Protein AF-A0A9P8EL79-F1 (afdb_monomer)

Mean predicted aligned error: 13.4 Å

Secondary structure (DSSP, 8-state):
--HHHHH-TTSGGGGS-HHHHHTSHHHHHTS-HHHHHHHHHTSPPPTT-SS----TTS-GGGSTTHHHHHHHHHHHHHHHHTTTTSHHHHHHHHHHHHHHHTTTTHHHHHHHHHHHH-----TTTTS--

Organism: Aureobasidium melanogenum (NCBI:txid46634)

Sequence (129 aa):
MSDRLISQANSRLTKVNLVNLLTREEAWSSLDLDTRRELYRMLPVPPHSSDSESDPDVHPLKTSYAKYIKHFIYEWEQDLAAGRNTAKWQKQAKQASGERISGAYDDWKENEREEHWGQKYDPEHFKKN

I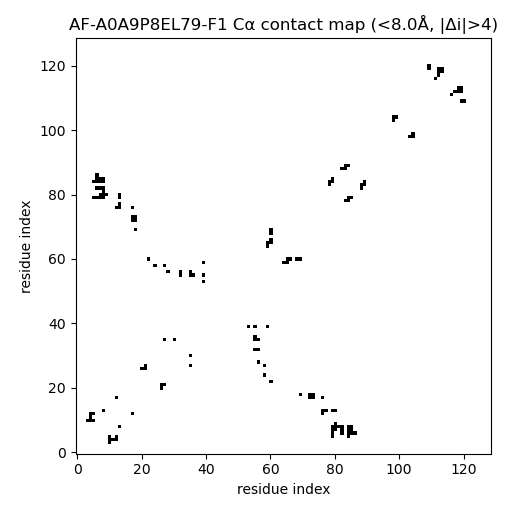nterPro domains:
  IPR028020 ASX, DEUBAD domain [PF13919] (3-119)

Structure (mmCIF, N/CA/C/O backbone):
data_AF-A0A9P8EL79-F1
#
_entry.id   AF-A0A9P8EL79-F1
#
loop_
_atom_site.group_PDB
_atom_site.id
_atom_site.type_symbol
_atom_site.label_ato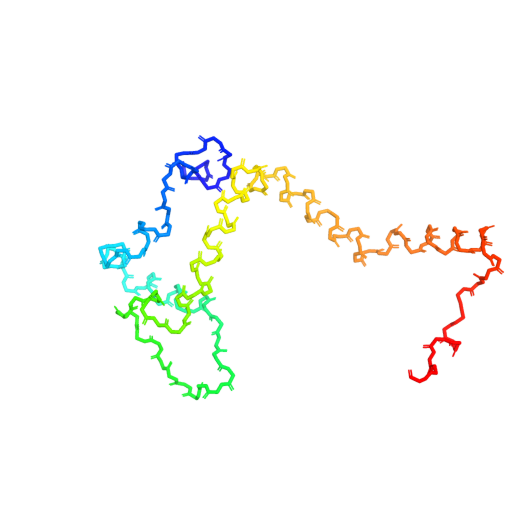m_id
_atom_site.label_alt_id
_atom_site.label_comp_id
_atom_site.label_asym_id
_atom_site.label_entity_id
_atom_site.label_seq_id
_atom_site.pdbx_PDB_ins_code
_atom_site.Cartn_x
_atom_site.Cartn_y
_atom_site.Cartn_z
_atom_site.occupancy
_atom_site.B_iso_or_equiv
_atom_site.auth_seq_id
_atom_site.auth_comp_id
_atom_site.auth_asym_id
_atom_site.auth_atom_id
_atom_site.pdbx_PDB_model_num
ATOM 1 N N . MET A 1 1 ? -14.111 -6.213 -14.092 1.00 42.03 1 MET A N 1
ATOM 2 C CA . MET A 1 1 ? -14.038 -4.816 -14.587 1.00 42.03 1 MET A CA 1
ATOM 3 C C . MET A 1 1 ? -13.266 -3.848 -13.658 1.00 42.03 1 MET A C 1
ATOM 5 O O . MET A 1 1 ? -13.186 -2.679 -14.007 1.00 42.03 1 MET A O 1
ATOM 9 N N . SER A 1 2 ? -12.619 -4.280 -12.558 1.00 56.50 2 SER A N 1
ATOM 10 C CA . SER A 1 2 ? -11.990 -3.358 -11.574 1.00 56.50 2 SER A CA 1
ATOM 11 C C . SER A 1 2 ? -10.499 -3.033 -11.750 1.00 56.50 2 SER A C 1
ATOM 13 O O . SER A 1 2 ? -10.055 -2.021 -11.215 1.00 56.50 2 SER A O 1
ATOM 15 N N . ASP A 1 3 ? -9.722 -3.816 -12.506 1.00 64.81 3 ASP A N 1
ATOM 16 C CA . ASP A 1 3 ? -8.248 -3.680 -12.512 1.00 64.81 3 ASP A CA 1
ATOM 17 C C . ASP A 1 3 ? -7.733 -2.317 -12.986 1.00 64.81 3 ASP A C 1
ATOM 19 O O . ASP A 1 3 ? -6.689 -1.846 -12.543 1.00 64.81 3 ASP A O 1
ATOM 23 N N . ARG A 1 4 ? -8.491 -1.631 -13.848 1.00 70.81 4 ARG A N 1
ATOM 24 C CA . ARG A 1 4 ? -8.083 -0.325 -14.380 1.00 70.81 4 ARG A CA 1
ATOM 25 C C . ARG A 1 4 ? -7.947 0.745 -13.298 1.00 70.81 4 ARG A C 1
ATOM 27 O O . ARG A 1 4 ? -7.104 1.626 -13.432 1.00 70.81 4 ARG A O 1
ATOM 34 N N . LEU A 1 5 ? -8.735 0.669 -12.224 1.00 75.25 5 LEU A N 1
ATOM 35 C CA . LEU A 1 5 ? -8.668 1.651 -11.141 1.00 75.25 5 LEU A CA 1
ATOM 36 C C . LEU A 1 5 ? -7.360 1.544 -10.352 1.00 75.25 5 LEU A C 1
ATOM 38 O O . LEU A 1 5 ? -6.824 2.570 -9.947 1.00 75.25 5 LEU A O 1
ATOM 42 N N . ILE A 1 6 ? -6.836 0.335 -10.171 1.00 78.31 6 ILE A N 1
ATOM 43 C CA . ILE A 1 6 ? -5.616 0.079 -9.392 1.00 78.31 6 ILE A CA 1
ATOM 44 C C . ILE A 1 6 ? -4.350 0.004 -10.256 1.00 78.31 6 ILE A C 1
ATOM 46 O O . ILE A 1 6 ? -3.250 -0.031 -9.715 1.00 78.31 6 ILE A O 1
ATOM 50 N N . SER A 1 7 ? -4.484 -0.004 -11.588 1.00 74.94 7 SER A N 1
ATOM 51 C CA . SER A 1 7 ? -3.352 -0.134 -12.516 1.00 74.94 7 SER A CA 1
ATOM 52 C C . SER A 1 7 ? -3.045 1.130 -13.325 1.00 74.94 7 SER A C 1
ATOM 54 O O . SER A 1 7 ? -1.947 1.261 -13.868 1.00 74.94 7 SER A O 1
ATOM 56 N N . GLN A 1 8 ? -4.019 2.027 -13.515 1.00 77.31 8 GLN A N 1
ATOM 57 C CA . GLN A 1 8 ? -3.857 3.198 -14.381 1.00 77.31 8 GLN A CA 1
ATOM 58 C C . GLN A 1 8 ? -3.419 4.441 -13.601 1.00 77.31 8 GLN A C 1
ATOM 60 O O . GLN A 1 8 ? -4.039 4.819 -12.611 1.00 77.31 8 GLN A O 1
ATOM 65 N N . ALA A 1 9 ? -2.412 5.146 -14.121 1.00 74.88 9 ALA A N 1
ATOM 66 C CA . ALA A 1 9 ? -1.885 6.369 -13.509 1.00 74.88 9 ALA A CA 1
ATOM 67 C C . ALA A 1 9 ? -2.888 7.534 -13.460 1.00 74.88 9 ALA A C 1
ATOM 69 O O . ALA A 1 9 ? -2.858 8.367 -12.558 1.00 74.88 9 ALA A O 1
ATOM 70 N N . ASN A 1 10 ? -3.823 7.574 -14.409 1.00 74.88 10 ASN A N 1
ATOM 71 C CA . ASN A 1 10 ? -4.900 8.562 -14.462 1.00 74.88 10 ASN A CA 1
ATOM 72 C C . ASN A 1 10 ? -6.166 8.129 -13.697 1.00 74.88 10 ASN A C 1
ATOM 74 O O . ASN A 1 10 ? -7.223 8.743 -13.869 1.00 74.88 10 ASN A O 1
ATOM 78 N N . SER A 1 11 ? -6.081 7.071 -12.885 1.00 78.38 11 SER A N 1
ATOM 79 C CA . SER A 1 11 ? -7.196 6.593 -12.072 1.00 78.38 11 SER A CA 1
ATOM 80 C C . SER A 1 11 ? -7.715 7.671 -11.121 1.00 78.38 11 SER A C 1
ATOM 82 O O . SER A 1 11 ? -6.994 8.560 -10.678 1.00 78.38 11 SER A O 1
ATOM 84 N N . ARG A 1 12 ? -8.991 7.568 -10.737 1.00 81.38 12 ARG A N 1
ATOM 85 C CA . ARG A 1 12 ? -9.569 8.431 -9.695 1.00 81.38 12 ARG A CA 1
ATOM 86 C C . ARG A 1 12 ? -8.894 8.217 -8.336 1.00 81.38 12 ARG A C 1
ATOM 88 O O . ARG A 1 12 ? -8.938 9.125 -7.516 1.00 81.38 12 ARG A O 1
ATOM 95 N N . LEU A 1 13 ? -8.249 7.065 -8.129 1.00 80.88 13 LEU A N 1
ATOM 96 C CA . LEU A 1 13 ? -7.522 6.746 -6.899 1.00 80.88 13 LEU A CA 1
ATOM 97 C C . LEU A 1 13 ? -6.280 7.625 -6.692 1.00 80.88 13 LEU A C 1
ATOM 99 O O . LEU A 1 13 ? -5.922 7.858 -5.551 1.00 80.88 13 LEU A O 1
ATOM 103 N N . THR A 1 14 ? -5.677 8.191 -7.746 1.00 78.44 14 THR A N 1
ATOM 104 C CA . THR A 1 14 ? -4.539 9.124 -7.597 1.00 78.44 14 THR A CA 1
ATOM 105 C C . THR A 1 14 ? -4.965 10.543 -7.215 1.00 78.44 14 THR A C 1
ATOM 107 O O . THR A 1 14 ? -4.128 11.382 -6.898 1.00 78.44 14 THR A O 1
ATOM 110 N N . LYS A 1 15 ? -6.272 10.835 -7.253 1.00 81.44 15 LYS A N 1
ATOM 111 C CA . LYS A 1 15 ? -6.847 12.155 -6.937 1.00 81.44 15 LYS A CA 1
ATOM 112 C C . LYS A 1 15 ? -7.506 12.212 -5.560 1.00 81.44 15 LYS A C 1
ATOM 114 O O . LYS A 1 15 ? -7.940 13.280 -5.139 1.00 81.44 15 LYS A O 1
ATOM 119 N N . VAL A 1 16 ? -7.643 11.070 -4.893 1.00 84.50 16 VAL A N 1
ATOM 120 C CA . VAL A 1 16 ? -8.279 10.937 -3.581 1.00 84.50 16 VAL A CA 1
ATOM 121 C C . VAL A 1 16 ? -7.194 10.603 -2.569 1.00 84.50 16 VAL A C 1
ATOM 123 O O . VAL A 1 16 ? -6.286 9.853 -2.887 1.00 84.50 16 VAL A O 1
ATOM 126 N N . ASN A 1 17 ? -7.296 11.140 -1.353 1.00 85.12 17 ASN A N 1
ATOM 127 C CA . ASN A 1 17 ? -6.407 10.758 -0.259 1.00 85.12 17 ASN A CA 1
ATOM 128 C C . ASN A 1 17 ? -6.879 9.418 0.332 1.00 85.12 17 ASN A C 1
ATOM 130 O O . ASN A 1 17 ? -7.815 9.380 1.139 1.00 85.12 17 ASN A O 1
ATOM 134 N N . LEU A 1 18 ? -6.262 8.320 -0.104 1.00 84.81 18 LEU A N 1
ATOM 135 C CA . LEU A 1 18 ? -6.627 6.961 0.291 1.00 84.81 18 LEU A CA 1
ATOM 136 C C . LEU A 1 18 ? -6.270 6.678 1.738 1.00 84.81 18 LEU A C 1
ATOM 138 O O . LEU A 1 18 ? -7.000 5.942 2.394 1.00 84.81 18 LEU A O 1
ATOM 142 N N . VAL A 1 19 ? -5.217 7.300 2.271 1.00 85.00 19 VAL A N 1
ATOM 143 C CA . VAL A 1 19 ? -4.884 7.193 3.698 1.00 85.00 19 VAL A CA 1
ATOM 144 C C . VAL A 1 19 ? -6.067 7.657 4.545 1.00 85.00 19 VAL A C 1
ATOM 146 O O . VAL A 1 19 ? -6.511 6.938 5.439 1.00 85.00 19 VAL A O 1
ATOM 149 N N . ASN A 1 20 ? -6.629 8.825 4.237 1.00 86.56 20 ASN A N 1
ATOM 150 C CA . ASN A 1 20 ? -7.777 9.366 4.960 1.00 86.56 20 ASN A CA 1
ATOM 151 C C . ASN A 1 20 ? -9.047 8.544 4.737 1.00 86.56 20 ASN A C 1
ATOM 153 O O . ASN A 1 20 ? -9.853 8.426 5.656 1.00 86.56 20 ASN A O 1
ATOM 157 N N . LEU A 1 21 ? -9.237 7.991 3.536 1.00 87.75 21 LEU A N 1
ATOM 158 C CA . LEU A 1 21 ? -10.385 7.142 3.222 1.00 87.75 21 LEU A CA 1
ATOM 159 C C . LEU A 1 21 ? -10.335 5.827 4.009 1.00 87.75 21 LEU A C 1
ATOM 161 O O . LEU A 1 21 ? -11.304 5.475 4.673 1.00 87.75 21 LEU A O 1
ATOM 165 N N . LEU A 1 22 ? -9.194 5.139 3.962 1.00 87.19 22 LEU A N 1
ATOM 166 C CA . LEU A 1 22 ? -8.986 3.836 4.587 1.00 87.19 22 LEU A CA 1
ATOM 167 C C . LEU A 1 22 ? -8.834 3.922 6.103 1.00 87.19 22 LEU A C 1
ATOM 169 O O . LEU A 1 22 ? -9.005 2.909 6.754 1.00 87.19 22 LEU A O 1
ATOM 173 N N . THR A 1 23 ? -8.540 5.098 6.671 1.00 86.75 23 THR A N 1
ATOM 174 C CA . THR A 1 23 ? -8.509 5.306 8.134 1.00 86.75 23 THR A CA 1
ATOM 175 C C . THR A 1 23 ? -9.913 5.374 8.751 1.00 86.75 23 THR A C 1
ATOM 177 O O . THR A 1 23 ? -10.051 5.284 9.971 1.00 86.75 23 THR A O 1
ATOM 180 N N . ARG A 1 24 ? -10.969 5.553 7.946 1.00 88.56 24 ARG A N 1
ATOM 181 C CA . ARG A 1 24 ? -12.344 5.617 8.459 1.00 88.56 24 ARG A CA 1
ATOM 182 C C . ARG A 1 24 ? -12.797 4.243 8.931 1.00 88.56 24 ARG A C 1
ATOM 184 O O . ARG A 1 24 ? -12.676 3.266 8.202 1.00 88.56 24 ARG A O 1
ATOM 191 N N . GLU A 1 25 ? -13.430 4.189 10.099 1.00 85.19 25 GLU A N 1
ATOM 192 C CA . GLU A 1 25 ? -14.002 2.942 10.625 1.00 85.19 25 GLU A CA 1
ATOM 193 C C . GLU A 1 25 ? -15.064 2.349 9.697 1.00 85.19 25 GLU A C 1
ATOM 195 O O . GLU A 1 25 ? -15.134 1.135 9.561 1.00 85.19 25 GLU A O 1
ATOM 200 N N . GLU A 1 26 ? -15.813 3.197 8.989 1.00 87.38 26 GLU A N 1
ATOM 201 C CA . GLU A 1 26 ? -16.790 2.802 7.965 1.00 87.38 26 GLU A CA 1
ATOM 202 C C . GLU A 1 26 ? -16.167 1.962 6.837 1.00 87.38 26 GLU A C 1
ATOM 204 O O . GLU A 1 26 ? -16.807 1.065 6.286 1.00 87.38 26 GLU A O 1
ATOM 209 N N . ALA A 1 27 ? -14.903 2.226 6.489 1.00 87.56 27 ALA A N 1
ATOM 210 C CA . ALA A 1 27 ? -14.194 1.471 5.459 1.00 87.56 27 ALA A CA 1
ATOM 211 C C . ALA A 1 27 ? -13.832 0.057 5.936 1.00 87.56 27 ALA A C 1
ATOM 213 O O . ALA A 1 27 ? -13.741 -0.855 5.123 1.00 87.56 27 ALA A O 1
ATOM 214 N N . TRP A 1 28 ? -13.654 -0.132 7.246 1.00 88.75 28 TRP A N 1
ATOM 215 C CA . TRP A 1 28 ? -13.385 -1.438 7.843 1.00 88.75 28 TRP A CA 1
ATOM 216 C C . TRP A 1 28 ? -14.676 -2.201 8.152 1.00 88.75 28 TRP A C 1
ATOM 218 O O . TRP A 1 28 ? -14.799 -3.382 7.829 1.00 88.75 28 TRP A O 1
ATOM 228 N N . SER A 1 29 ? -15.674 -1.517 8.718 1.00 87.38 29 SER A N 1
ATOM 229 C CA . SER A 1 29 ? -16.955 -2.117 9.102 1.00 87.38 29 SER A CA 1
ATOM 230 C C . SER A 1 29 ? -17.818 -2.536 7.909 1.00 87.38 29 SER A C 1
ATOM 232 O O . SER A 1 29 ? -18.682 -3.398 8.055 1.00 87.38 29 SER A O 1
ATOM 234 N N . SER A 1 30 ? -17.565 -1.974 6.724 1.00 90.62 30 SER A N 1
ATOM 235 C CA . SER A 1 30 ? -18.215 -2.384 5.472 1.00 90.62 30 SER A CA 1
ATOM 236 C C . SER A 1 30 ? -17.677 -3.691 4.878 1.00 90.62 30 SER A C 1
ATOM 238 O O . SER A 1 30 ? -18.300 -4.224 3.963 1.00 90.62 30 SER A O 1
ATOM 240 N N . LEU A 1 31 ? -16.553 -4.222 5.374 1.00 89.56 31 LEU A N 1
ATOM 241 C CA . LEU A 1 31 ? -15.996 -5.501 4.923 1.00 89.56 31 LEU A CA 1
ATOM 242 C C . LEU A 1 31 ? -16.626 -6.677 5.673 1.00 89.56 31 LEU A C 1
ATOM 244 O O . LEU A 1 31 ? -16.858 -6.580 6.878 1.00 89.56 31 LEU A O 1
ATOM 248 N N . ASP A 1 32 ? -16.808 -7.807 4.992 1.00 91.62 32 ASP A N 1
ATOM 249 C CA . ASP A 1 32 ? -17.238 -9.061 5.617 1.00 91.62 32 ASP A CA 1
ATOM 250 C C . ASP A 1 32 ? -16.156 -9.626 6.548 1.00 91.62 32 ASP A C 1
ATOM 252 O O . ASP A 1 32 ? -14.955 -9.426 6.332 1.00 91.62 32 ASP A O 1
ATOM 256 N N . LEU A 1 33 ? -16.571 -10.395 7.559 1.00 88.00 33 LEU A N 1
ATOM 257 C CA . LEU A 1 33 ? -15.671 -10.980 8.559 1.00 88.00 33 LEU A CA 1
ATOM 258 C C . LEU A 1 33 ? -14.551 -11.823 7.927 1.00 88.00 33 LEU A C 1
ATOM 260 O O . LEU A 1 33 ? -13.397 -11.726 8.342 1.00 88.00 33 LEU A O 1
ATOM 264 N N . ASP A 1 34 ? -14.870 -12.613 6.900 1.00 87.94 34 ASP A N 1
ATOM 265 C CA . ASP A 1 34 ? -13.882 -13.440 6.197 1.00 87.94 34 ASP A CA 1
ATOM 266 C C . ASP A 1 34 ? -12.835 -12.590 5.468 1.00 87.94 34 ASP A C 1
ATOM 268 O O . ASP A 1 34 ? -11.647 -12.909 5.487 1.00 87.94 34 ASP A O 1
ATOM 272 N N . THR A 1 35 ? -13.248 -11.448 4.908 1.00 87.62 35 THR A N 1
ATOM 273 C CA . THR A 1 35 ? -12.322 -10.505 4.266 1.00 87.62 35 THR A CA 1
ATOM 274 C C . THR A 1 35 ? -11.414 -9.843 5.300 1.00 87.62 35 THR A C 1
ATOM 276 O O . THR A 1 35 ? -10.212 -9.720 5.072 1.00 87.62 35 THR A O 1
ATOM 279 N N . ARG A 1 36 ? -11.954 -9.456 6.464 1.00 87.38 36 ARG A N 1
ATOM 280 C CA . ARG A 1 36 ? -11.154 -8.886 7.562 1.00 87.38 36 ARG A CA 1
ATOM 281 C C . ARG A 1 36 ? -10.093 -9.871 8.050 1.00 87.38 36 ARG A C 1
ATOM 283 O O . ARG A 1 36 ? -8.939 -9.486 8.220 1.00 87.38 36 ARG A O 1
ATOM 290 N N . ARG A 1 37 ? -10.463 -11.146 8.214 1.00 86.31 37 ARG A N 1
ATOM 291 C CA . ARG A 1 37 ? -9.537 -12.228 8.592 1.00 86.31 37 ARG A CA 1
ATOM 292 C C . ARG A 1 37 ? -8.427 -12.423 7.566 1.00 86.31 37 ARG A C 1
ATOM 294 O O . ARG A 1 37 ? -7.264 -12.522 7.946 1.00 86.31 37 ARG A O 1
ATOM 301 N N . GLU A 1 38 ? -8.770 -12.436 6.281 1.00 86.62 38 GLU A N 1
ATOM 302 C CA . GLU A 1 38 ? -7.780 -12.581 5.212 1.00 86.62 38 GLU A CA 1
ATOM 303 C C . GLU A 1 38 ? -6.804 -11.396 5.175 1.00 86.62 38 GLU A C 1
ATOM 305 O O . GLU A 1 38 ? -5.594 -11.589 5.081 1.00 86.62 38 GLU A O 1
ATOM 310 N N . LEU A 1 39 ? -7.295 -10.165 5.350 1.00 86.38 39 LEU A N 1
ATOM 311 C CA . LEU A 1 39 ? -6.435 -8.982 5.445 1.00 86.38 39 LEU A CA 1
ATOM 312 C C . LEU A 1 39 ? -5.484 -9.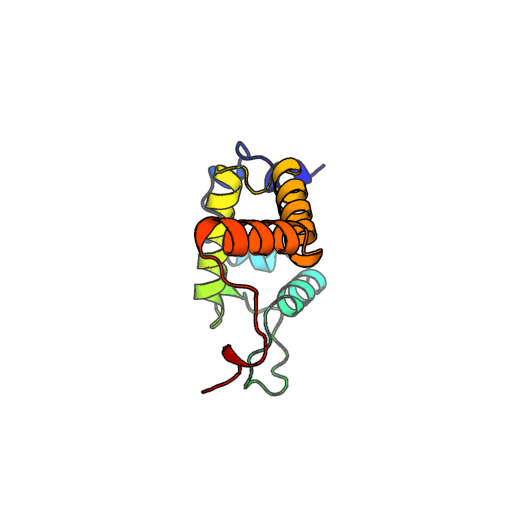053 6.647 1.00 86.38 39 LEU A C 1
ATOM 314 O O . LEU A 1 39 ? -4.315 -8.693 6.523 1.00 86.38 39 LEU A O 1
ATOM 318 N N . TYR A 1 40 ? -5.953 -9.553 7.791 1.00 84.94 40 TYR A N 1
ATOM 319 C CA . TYR A 1 40 ? -5.101 -9.781 8.958 1.00 84.94 40 TYR A CA 1
ATOM 320 C C . TYR A 1 40 ? -4.039 -10.857 8.714 1.00 84.94 40 TYR A C 1
ATOM 322 O O . TYR A 1 40 ? -2.898 -10.689 9.138 1.00 84.94 40 TYR A O 1
ATOM 330 N N . ARG A 1 41 ? -4.369 -11.919 7.973 1.00 84.06 41 ARG A N 1
ATOM 331 C CA . ARG A 1 41 ? -3.417 -12.967 7.573 1.00 84.06 41 ARG A CA 1
ATOM 332 C C . ARG A 1 41 ? -2.302 -12.442 6.658 1.00 84.06 41 ARG A C 1
ATOM 334 O O . ARG A 1 41 ? -1.214 -13.011 6.645 1.00 84.06 41 ARG A O 1
ATOM 341 N N . MET A 1 42 ? -2.549 -11.367 5.907 1.00 85.38 42 MET A N 1
ATOM 342 C CA . MET A 1 42 ? -1.531 -10.713 5.075 1.00 85.38 42 MET A CA 1
ATOM 343 C C . MET A 1 42 ? -0.554 -9.838 5.875 1.00 85.38 42 MET A C 1
ATOM 345 O O . MET A 1 42 ? 0.490 -9.457 5.342 1.00 85.38 42 MET A O 1
ATOM 349 N N . LEU A 1 43 ? -0.869 -9.492 7.127 1.00 84.69 43 LEU A N 1
ATOM 350 C CA . LEU A 1 43 ? 0.023 -8.693 7.964 1.00 84.69 43 LEU A CA 1
ATOM 351 C C . LEU A 1 43 ? 1.178 -9.549 8.510 1.00 84.69 43 LEU A C 1
ATOM 353 O O . LEU A 1 43 ? 1.002 -10.733 8.800 1.00 84.69 43 LEU A O 1
ATOM 357 N N . PRO A 1 44 ? 2.376 -8.964 8.679 1.00 81.56 44 PRO A N 1
ATOM 358 C CA . PRO A 1 44 ? 3.510 -9.691 9.227 1.00 81.56 44 PRO A CA 1
ATOM 359 C C . PRO A 1 44 ? 3.254 -10.067 10.689 1.00 81.56 44 PRO A C 1
ATOM 361 O O . PRO A 1 44 ? 2.909 -9.211 11.511 1.00 81.56 44 PRO A O 1
ATOM 364 N N . VAL A 1 45 ? 3.483 -11.340 11.018 1.00 72.38 45 VAL A N 1
ATOM 365 C CA . VAL A 1 45 ? 3.404 -11.843 12.394 1.00 72.38 45 VAL A CA 1
ATOM 366 C C . VAL A 1 45 ? 4.536 -11.208 13.215 1.00 72.38 45 VAL A C 1
ATOM 368 O O . VAL A 1 45 ? 5.700 -11.303 12.813 1.00 72.38 45 VAL A O 1
ATOM 371 N N . PRO A 1 46 ? 4.241 -10.535 14.341 1.00 64.44 46 PRO A N 1
ATOM 372 C CA . PRO A 1 46 ? 5.273 -9.971 15.195 1.00 64.44 46 PRO A CA 1
ATOM 373 C C . PRO A 1 46 ? 6.195 -11.073 15.737 1.00 64.44 46 PRO A C 1
ATOM 375 O O . PRO A 1 46 ? 5.705 -12.103 16.198 1.00 64.44 46 PRO A O 1
ATOM 378 N N . PRO A 1 47 ? 7.518 -10.847 15.799 1.00 56.06 47 PRO A N 1
ATOM 379 C CA . PRO A 1 47 ? 8.475 -11.842 16.292 1.00 56.06 47 PRO A CA 1
ATOM 380 C C . PRO A 1 47 ? 8.314 -12.200 17.786 1.00 56.06 47 PRO A C 1
ATOM 382 O O . PRO A 1 47 ? 8.972 -13.119 18.265 1.00 56.06 47 PRO A O 1
ATOM 385 N N . HIS A 1 48 ? 7.456 -11.491 18.532 1.00 53.34 48 HIS A N 1
ATOM 386 C CA . HIS A 1 48 ? 7.261 -11.666 19.979 1.00 53.34 48 HIS A CA 1
ATOM 387 C C . HIS A 1 48 ? 5.804 -11.860 20.419 1.00 53.34 48 HIS A C 1
ATOM 389 O O . HIS A 1 48 ? 5.529 -11.843 21.615 1.00 53.34 48 HIS A O 1
ATOM 395 N N . SER A 1 49 ? 4.865 -12.056 19.495 1.00 55.66 49 SER A N 1
ATOM 396 C CA . SER A 1 49 ? 3.499 -12.431 19.864 1.00 55.66 49 SER A CA 1
ATOM 397 C C . SER A 1 49 ? 3.345 -13.939 19.716 1.00 55.66 49 SER A C 1
ATOM 399 O O . SER A 1 49 ? 3.177 -14.442 18.608 1.00 55.66 49 SER A O 1
ATOM 401 N N . SER A 1 50 ? 3.409 -14.660 20.833 1.00 47.44 50 SER A N 1
ATOM 402 C CA . SER A 1 50 ? 2.815 -15.991 20.928 1.00 47.44 50 SER A CA 1
ATOM 403 C C . SER A 1 50 ? 1.315 -15.848 20.667 1.00 47.44 50 SER A C 1
ATOM 405 O O . SER A 1 50 ? 0.624 -15.245 21.487 1.00 47.44 50 SER A O 1
ATOM 407 N N . ASP A 1 51 ? 0.851 -16.312 19.508 1.00 50.28 51 ASP A N 1
ATOM 408 C CA . ASP A 1 51 ? -0.554 -16.595 19.185 1.00 50.28 51 ASP A CA 1
ATOM 409 C C . ASP A 1 51 ? -1.581 -15.588 19.720 1.00 50.28 51 ASP A C 1
ATOM 411 O O . ASP A 1 51 ? -2.617 -15.944 20.277 1.00 50.28 51 ASP A O 1
ATOM 415 N N . SER A 1 52 ? -1.307 -14.293 19.557 1.00 54.22 52 SER A N 1
ATOM 416 C CA . SER A 1 52 ? -2.344 -13.284 19.746 1.00 54.22 52 SER A CA 1
ATOM 417 C C . SER A 1 52 ? -3.219 -13.340 18.501 1.00 54.22 52 SER A C 1
ATOM 419 O O . SER A 1 52 ? -2.890 -12.701 17.500 1.00 54.22 52 SER A O 1
ATOM 421 N N . GLU A 1 53 ? -4.269 -14.168 18.523 1.00 61.16 53 GLU A N 1
ATOM 422 C CA . GLU A 1 53 ? -5.308 -14.164 17.491 1.00 61.16 53 GLU A CA 1
ATOM 423 C C . GLU A 1 53 ? -5.703 -12.707 17.243 1.00 61.16 53 GLU A C 1
ATOM 425 O O . GLU A 1 53 ? -6.228 -12.024 18.123 1.00 61.16 53 GLU A O 1
ATOM 430 N N . SER A 1 54 ? -5.319 -12.182 16.080 1.00 65.62 54 SER A N 1
ATOM 431 C CA . SER A 1 54 ? -5.592 -10.789 15.759 1.00 65.62 54 SER A CA 1
ATOM 432 C C . SER A 1 54 ? -7.098 -10.636 15.640 1.00 65.62 54 SER A C 1
ATOM 434 O O . SER A 1 54 ? -7.707 -11.288 14.793 1.00 65.62 54 SER A O 1
ATOM 436 N N . ASP A 1 55 ? -7.687 -9.812 16.505 1.00 75.94 55 ASP A N 1
ATOM 437 C CA . ASP A 1 55 ? -9.126 -9.577 16.517 1.00 75.94 55 ASP A CA 1
ATOM 438 C C . ASP A 1 55 ? -9.557 -8.972 15.166 1.00 75.94 55 ASP A C 1
ATOM 440 O O . ASP A 1 55 ? -9.172 -7.837 14.859 1.00 75.94 55 ASP A O 1
ATOM 444 N N . PRO A 1 56 ? -10.329 -9.706 14.338 1.00 76.12 56 PRO A N 1
ATOM 445 C CA . PRO A 1 56 ? -10.717 -9.248 13.010 1.00 76.12 56 PRO A CA 1
ATOM 446 C C . PRO A 1 56 ? -11.673 -8.046 13.046 1.00 76.12 56 PRO A C 1
ATOM 448 O O . PRO A 1 56 ? -11.835 -7.380 12.022 1.00 76.12 56 PRO A O 1
ATOM 451 N N . ASP A 1 57 ? -12.291 -7.739 14.190 1.00 79.62 57 ASP A N 1
ATOM 452 C CA . ASP A 1 57 ? -13.137 -6.551 14.352 1.00 79.62 57 ASP A CA 1
ATOM 453 C C . ASP A 1 57 ? -12.333 -5.278 14.625 1.00 79.62 57 ASP A C 1
ATOM 455 O O . ASP A 1 57 ? -12.805 -4.168 14.355 1.00 79.62 57 ASP A O 1
ATOM 459 N N . VAL A 1 58 ? -11.087 -5.407 15.083 1.00 82.00 58 VAL A N 1
ATOM 460 C CA . VAL A 1 58 ? -10.210 -4.255 15.270 1.00 82.00 58 VAL A CA 1
ATOM 461 C C . VAL A 1 58 ? -9.725 -3.772 13.909 1.00 82.00 58 VAL A C 1
ATOM 463 O O . VAL A 1 58 ? -9.347 -4.540 13.035 1.00 82.00 58 VAL A O 1
ATOM 466 N N . HIS A 1 59 ? -9.727 -2.458 13.705 1.00 85.00 59 HIS A N 1
ATOM 467 C CA . HIS A 1 59 ? -9.171 -1.886 12.488 1.00 85.00 59 HIS A CA 1
ATOM 468 C C . HIS A 1 59 ? -7.630 -1.920 12.552 1.00 85.00 59 HIS A C 1
ATOM 470 O O . HIS A 1 59 ? -7.056 -1.325 13.472 1.00 85.00 59 HIS A O 1
ATOM 476 N N . PRO A 1 60 ? -6.924 -2.471 11.542 1.00 84.00 60 PRO A N 1
ATOM 477 C CA . PRO A 1 60 ? -5.457 -2.505 11.520 1.00 84.00 60 PRO A CA 1
ATOM 478 C C . PRO A 1 60 ? -4.778 -1.137 11.695 1.00 84.00 60 PRO A C 1
ATOM 480 O O . PRO A 1 60 ? -3.697 -1.042 12.275 1.00 84.00 60 PRO A O 1
ATOM 483 N N . LEU A 1 61 ? -5.422 -0.046 11.270 1.00 83.75 61 LEU A N 1
ATOM 484 C CA . LEU A 1 61 ? -4.916 1.323 11.412 1.00 83.75 61 LEU A CA 1
ATOM 485 C C . LEU A 1 61 ? -5.048 1.909 12.827 1.00 83.75 61 LEU A C 1
ATOM 487 O O . LEU A 1 61 ? -4.582 3.024 13.059 1.00 83.75 61 LEU A O 1
ATOM 491 N N . LYS A 1 62 ? -5.637 1.169 13.771 1.00 84.44 62 LYS A N 1
ATOM 492 C CA . LYS A 1 62 ? -5.638 1.479 15.210 1.00 84.44 62 LYS A CA 1
ATOM 493 C C . LYS A 1 62 ? -4.576 0.698 15.993 1.00 84.44 62 LYS A C 1
ATOM 495 O O . LYS A 1 62 ? -4.431 0.896 17.194 1.00 84.44 62 LYS A O 1
ATOM 500 N N . THR A 1 63 ? -3.843 -0.188 15.326 1.00 83.31 63 THR A N 1
ATOM 501 C CA . THR A 1 63 ? -2.805 -1.023 15.942 1.00 83.31 63 THR A CA 1
ATOM 502 C C . THR A 1 63 ? -1.409 -0.421 15.740 1.00 83.31 63 THR A C 1
ATOM 504 O O . THR A 1 63 ? -1.242 0.618 15.094 1.00 83.31 63 THR A O 1
ATOM 507 N N . SER A 1 64 ? -0.372 -1.100 16.237 1.00 82.81 64 SER A N 1
ATOM 508 C CA . SER A 1 64 ? 1.036 -0.752 15.989 1.00 82.81 64 SER A CA 1
ATOM 509 C C . SER A 1 64 ? 1.408 -0.729 14.498 1.00 82.81 64 SER A C 1
ATOM 511 O O . SER A 1 64 ? 2.351 -0.034 14.112 1.00 82.81 64 SER A O 1
ATOM 513 N N . TYR A 1 65 ? 0.645 -1.413 13.638 1.00 82.75 65 TYR A N 1
ATOM 514 C CA . TYR A 1 65 ? 0.864 -1.428 12.191 1.00 82.75 65 TYR A CA 1
ATOM 515 C C . TYR A 1 65 ? 0.488 -0.116 11.496 1.00 82.75 65 TYR A C 1
ATOM 517 O O . TYR A 1 65 ? 0.921 0.118 10.367 1.00 82.75 65 TYR A O 1
ATOM 525 N N . ALA A 1 66 ? -0.271 0.766 12.154 1.00 86.19 66 ALA A N 1
ATOM 526 C CA . ALA A 1 66 ? -0.839 1.964 11.544 1.00 86.19 66 ALA A CA 1
ATOM 527 C C . ALA A 1 66 ? 0.194 2.838 10.823 1.00 86.19 66 ALA A C 1
ATOM 529 O O . ALA A 1 66 ? -0.050 3.293 9.707 1.00 86.19 66 ALA A O 1
ATOM 530 N N . LYS A 1 67 ? 1.363 3.056 11.438 1.00 87.19 67 LYS A N 1
ATOM 531 C CA . LYS A 1 67 ? 2.439 3.864 10.846 1.00 87.19 67 LYS A CA 1
ATOM 532 C C . LYS A 1 67 ? 2.928 3.269 9.523 1.00 87.19 67 LYS A C 1
ATOM 534 O O . LYS A 1 67 ? 3.093 4.003 8.553 1.00 87.19 67 LYS A O 1
ATOM 539 N N . TYR A 1 68 ? 3.135 1.955 9.490 1.00 87.12 68 TYR A N 1
ATOM 540 C CA . TYR A 1 68 ? 3.647 1.246 8.321 1.00 87.12 68 TYR A CA 1
ATOM 541 C C . TYR A 1 68 ? 2.596 1.173 7.219 1.00 87.12 68 TYR A C 1
ATOM 543 O O . TYR A 1 68 ? 2.882 1.539 6.086 1.00 87.12 68 TYR A O 1
ATOM 551 N N . ILE A 1 69 ? 1.360 0.800 7.559 1.00 86.75 69 ILE A N 1
ATOM 552 C CA . ILE A 1 69 ? 0.261 0.713 6.590 1.00 86.75 69 ILE A CA 1
ATOM 553 C C . ILE A 1 69 ? 0.035 2.075 5.915 1.00 86.75 69 ILE A C 1
ATOM 555 O O . ILE A 1 69 ? -0.050 2.144 4.694 1.00 86.75 69 ILE A O 1
ATOM 559 N N . LYS A 1 70 ? 0.006 3.177 6.679 1.00 88.94 70 LYS A N 1
ATOM 560 C CA . LYS A 1 70 ? -0.145 4.531 6.111 1.00 88.94 70 LYS A CA 1
ATOM 561 C C . LYS A 1 70 ? 1.003 4.905 5.176 1.00 88.94 70 LYS A C 1
ATOM 563 O O . LYS A 1 70 ? 0.758 5.501 4.132 1.00 88.94 70 LYS A O 1
ATOM 568 N N . HIS A 1 71 ? 2.234 4.558 5.548 1.00 88.75 71 HIS A N 1
ATOM 569 C CA . HIS A 1 71 ? 3.405 4.801 4.711 1.00 88.75 71 HIS A CA 1
ATOM 570 C C . HIS A 1 71 ? 3.319 4.030 3.388 1.00 88.75 71 HIS A C 1
ATOM 572 O O . HIS A 1 71 ? 3.442 4.644 2.333 1.00 88.75 71 HIS A O 1
ATOM 578 N N . PHE A 1 72 ? 2.996 2.735 3.430 1.00 87.38 72 PHE A N 1
ATOM 579 C CA . PHE A 1 72 ? 2.851 1.918 2.223 1.00 87.38 72 PHE A CA 1
ATOM 580 C C . PHE A 1 72 ? 1.691 2.363 1.328 1.00 87.38 72 PHE A C 1
ATOM 582 O O . PHE A 1 72 ? 1.823 2.330 0.109 1.00 87.38 72 PHE A O 1
ATOM 589 N N . ILE A 1 73 ? 0.570 2.825 1.896 1.00 88.06 73 ILE A N 1
ATOM 590 C CA . ILE A 1 73 ? -0.526 3.405 1.101 1.00 88.06 73 ILE A CA 1
ATOM 591 C C . ILE A 1 73 ? -0.043 4.659 0.366 1.00 88.06 73 ILE A C 1
ATOM 593 O O . ILE A 1 73 ? -0.317 4.812 -0.822 1.00 88.06 73 ILE A O 1
ATOM 597 N N . TYR A 1 74 ? 0.696 5.538 1.048 1.00 87.25 74 TYR A N 1
ATOM 598 C CA . TYR A 1 74 ? 1.245 6.743 0.429 1.00 87.25 74 TYR A CA 1
ATOM 599 C C . TYR A 1 74 ? 2.238 6.410 -0.691 1.00 87.25 74 TYR A C 1
ATOM 601 O O . TYR A 1 74 ? 2.152 6.977 -1.778 1.00 87.25 74 TYR A O 1
ATOM 609 N N . GLU A 1 75 ? 3.157 5.469 -0.465 1.00 86.75 75 GLU A N 1
ATOM 610 C CA . GLU A 1 75 ? 4.081 5.013 -1.510 1.00 86.75 75 GLU A CA 1
ATOM 611 C C . GLU A 1 75 ? 3.334 4.415 -2.704 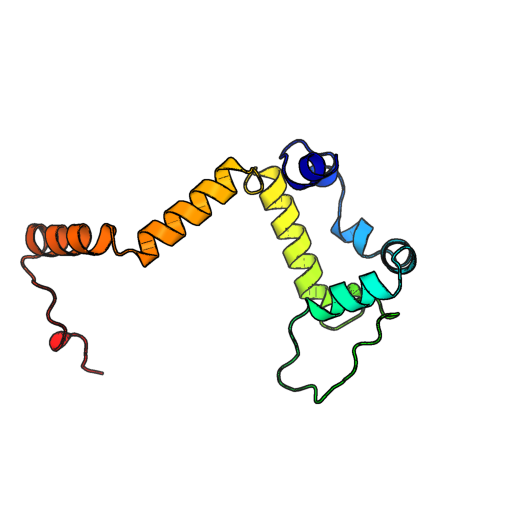1.00 86.75 75 GLU A C 1
ATOM 613 O O . GLU A 1 75 ? 3.624 4.757 -3.851 1.00 86.75 75 GLU A O 1
ATOM 618 N N . TRP A 1 76 ? 2.309 3.602 -2.446 1.00 86.75 76 TRP A N 1
ATOM 619 C CA . TRP A 1 76 ? 1.483 3.015 -3.493 1.00 86.75 76 TRP A CA 1
ATOM 620 C C . TRP A 1 76 ? 0.734 4.071 -4.321 1.00 86.75 76 TRP A C 1
ATOM 622 O O . TRP A 1 76 ? 0.636 3.934 -5.541 1.00 86.75 76 TRP A O 1
ATOM 632 N N . GLU A 1 77 ? 0.243 5.150 -3.704 1.00 85.50 77 GLU A N 1
ATOM 633 C CA . GLU A 1 77 ? -0.351 6.284 -4.428 1.00 85.50 77 GLU A CA 1
ATOM 634 C C . GLU A 1 77 ? 0.663 6.943 -5.372 1.00 85.50 77 GLU A C 1
ATOM 636 O O . GLU A 1 77 ? 0.340 7.213 -6.534 1.00 85.50 77 GLU A O 1
ATOM 641 N N . GLN A 1 78 ? 1.897 7.165 -4.904 1.00 85.75 78 GLN A N 1
ATOM 642 C CA . GLN A 1 78 ? 2.977 7.719 -5.728 1.00 85.75 78 GLN A CA 1
ATOM 643 C C . GLN A 1 78 ? 3.355 6.770 -6.871 1.00 85.75 78 GLN A C 1
ATOM 645 O O . GLN A 1 78 ? 3.551 7.205 -8.007 1.00 85.75 78 GLN A O 1
ATOM 650 N N . ASP A 1 79 ? 3.421 5.467 -6.597 1.00 83.06 79 ASP A N 1
ATOM 651 C CA . ASP A 1 79 ? 3.683 4.425 -7.591 1.00 83.06 79 ASP A CA 1
ATOM 652 C C . ASP A 1 79 ? 2.594 4.365 -8.658 1.00 83.06 79 ASP A C 1
ATOM 654 O O . ASP A 1 79 ? 2.888 4.258 -9.855 1.00 83.06 79 ASP A O 1
ATOM 658 N N . LEU A 1 80 ? 1.332 4.468 -8.240 1.00 83.75 80 LEU A N 1
ATOM 659 C CA . LEU A 1 80 ? 0.204 4.513 -9.151 1.00 83.75 80 LEU A CA 1
ATOM 660 C C . LEU A 1 80 ? 0.276 5.766 -10.026 1.00 83.75 80 LEU A C 1
ATOM 662 O O . LEU A 1 80 ? 0.225 5.637 -11.248 1.00 83.75 80 LEU A O 1
ATOM 666 N N . ALA A 1 81 ? 0.471 6.948 -9.435 1.00 82.06 81 ALA A N 1
ATOM 667 C CA . ALA A 1 81 ? 0.590 8.214 -10.162 1.00 82.06 81 ALA A CA 1
ATOM 668 C C . ALA A 1 81 ? 1.766 8.224 -11.154 1.00 82.06 81 ALA A C 1
ATOM 670 O O . ALA A 1 81 ? 1.641 8.752 -12.259 1.00 82.06 81 ALA A O 1
ATOM 671 N N . ALA A 1 82 ? 2.879 7.576 -10.806 1.00 81.44 82 ALA A N 1
ATOM 672 C CA . ALA A 1 82 ? 4.035 7.409 -11.682 1.00 81.44 82 ALA A CA 1
ATOM 673 C C . ALA A 1 82 ? 3.853 6.320 -12.761 1.00 81.44 82 ALA A C 1
ATOM 675 O O . ALA A 1 82 ? 4.737 6.124 -13.593 1.00 81.44 82 ALA A O 1
ATOM 676 N N . GLY A 1 83 ? 2.737 5.581 -12.759 1.00 78.62 83 GLY A N 1
ATOM 677 C CA . GLY A 1 83 ? 2.472 4.502 -13.715 1.00 78.62 83 GLY A CA 1
ATOM 678 C C . GLY A 1 83 ? 3.279 3.223 -13.472 1.00 78.62 83 GLY A C 1
ATOM 679 O O . GLY A 1 83 ? 3.311 2.345 -14.342 1.00 78.62 83 GLY A O 1
ATOM 680 N N . ARG A 1 84 ? 3.883 3.073 -12.286 1.00 73.94 84 ARG A N 1
ATOM 681 C CA . ARG A 1 84 ? 4.640 1.874 -11.883 1.00 73.94 84 ARG A CA 1
ATOM 682 C C . ARG A 1 84 ? 3.736 0.662 -11.624 1.00 73.94 84 ARG A C 1
ATOM 684 O O . ARG A 1 84 ? 4.196 -0.471 -11.653 1.00 73.94 84 ARG A O 1
ATOM 691 N N . ASN A 1 85 ? 2.428 0.870 -11.490 1.00 70.75 85 ASN A N 1
ATOM 692 C CA . ASN A 1 85 ? 1.433 -0.209 -11.423 1.00 70.75 85 ASN A CA 1
ATOM 693 C C . ASN A 1 85 ? 0.872 -0.638 -12.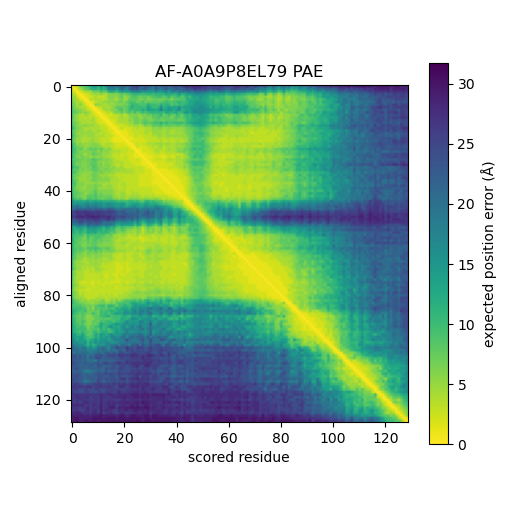792 1.00 70.75 85 ASN A C 1
ATOM 695 O O . ASN A 1 85 ? -0.043 -1.458 -12.864 1.00 70.75 85 ASN A O 1
ATOM 699 N N . THR A 1 86 ? 1.414 -0.126 -13.903 1.00 72.12 86 THR A N 1
ATOM 700 C CA . THR A 1 86 ? 0.995 -0.585 -15.234 1.00 72.12 86 THR A CA 1
ATOM 701 C C . THR A 1 86 ? 1.492 -2.007 -15.512 1.00 72.12 86 THR A C 1
ATOM 703 O O . THR A 1 86 ? 2.608 -2.378 -15.149 1.00 72.12 86 THR A O 1
ATOM 706 N N . ALA A 1 87 ? 0.698 -2.805 -16.236 1.00 67.38 87 ALA A N 1
ATOM 707 C CA . ALA A 1 87 ? 1.064 -4.177 -16.613 1.00 67.38 87 ALA A CA 1
ATOM 708 C C . ALA A 1 87 ? 2.419 -4.259 -17.346 1.00 67.38 87 ALA A C 1
ATOM 710 O O . ALA A 1 87 ? 3.156 -5.234 -17.205 1.00 67.38 87 ALA A O 1
ATOM 711 N N . LYS A 1 88 ? 2.775 -3.207 -18.099 1.00 69.50 88 LYS A N 1
ATOM 712 C CA . LYS A 1 88 ? 4.084 -3.077 -18.748 1.00 69.50 88 LYS A CA 1
ATOM 713 C C . LYS A 1 88 ? 5.213 -2.986 -17.720 1.00 69.50 88 LYS A C 1
ATOM 715 O O . LYS A 1 88 ? 6.185 -3.724 -17.847 1.00 69.50 88 LYS A O 1
ATOM 720 N N . TRP A 1 89 ? 5.069 -2.138 -16.703 1.00 71.56 89 TRP A N 1
ATOM 721 C CA . TRP A 1 89 ? 6.074 -1.981 -15.652 1.00 71.56 89 TRP A CA 1
ATOM 722 C C . TRP A 1 89 ? 6.234 -3.253 -14.821 1.00 71.56 89 TRP A C 1
ATOM 724 O O . TRP A 1 89 ? 7.349 -3.719 -14.616 1.00 71.56 89 TRP A O 1
ATOM 734 N N . GLN A 1 90 ? 5.126 -3.890 -14.430 1.00 70.62 90 GLN A N 1
ATOM 735 C CA . GLN A 1 90 ? 5.170 -5.162 -13.701 1.00 70.62 90 GLN A CA 1
ATOM 736 C C . GLN A 1 90 ? 5.857 -6.272 -14.512 1.00 70.62 90 GLN A C 1
ATOM 738 O O . GLN A 1 90 ? 6.629 -7.057 -13.961 1.00 70.62 90 GLN A O 1
ATOM 743 N N . LYS A 1 91 ? 5.619 -6.328 -15.831 1.00 71.12 91 LYS A N 1
ATOM 744 C CA . LYS A 1 91 ? 6.293 -7.278 -16.727 1.00 71.12 91 LYS A CA 1
ATOM 745 C C . LYS A 1 91 ? 7.793 -6.992 -16.829 1.00 71.12 91 LYS A C 1
ATOM 747 O O . LYS A 1 91 ? 8.584 -7.925 -16.735 1.00 71.12 91 LYS A O 1
ATOM 752 N N . GLN A 1 92 ? 8.179 -5.724 -16.971 1.00 73.00 92 GLN A N 1
ATOM 753 C CA . GLN A 1 92 ? 9.584 -5.307 -17.017 1.00 73.00 92 GLN A CA 1
ATOM 754 C C . GLN A 1 92 ? 10.312 -5.583 -15.696 1.00 73.00 92 GLN A C 1
ATOM 756 O O . GLN A 1 92 ? 11.426 -6.090 -15.718 1.00 73.00 92 GLN A O 1
ATOM 761 N N . ALA A 1 93 ? 9.675 -5.335 -14.551 1.00 68.75 93 ALA A N 1
ATOM 762 C CA . ALA A 1 93 ? 10.240 -5.641 -13.239 1.00 68.75 93 ALA A CA 1
ATOM 763 C C . ALA A 1 93 ? 10.453 -7.152 -13.042 1.00 68.75 93 ALA A C 1
ATOM 765 O O . ALA A 1 93 ? 11.519 -7.568 -12.590 1.00 68.75 93 ALA A O 1
ATOM 766 N N . LYS A 1 94 ? 9.477 -7.984 -13.439 1.00 68.38 94 LYS A N 1
ATOM 767 C CA . LYS A 1 94 ? 9.627 -9.450 -13.426 1.00 68.38 94 LYS A CA 1
ATOM 768 C C . LYS A 1 94 ? 10.761 -9.913 -14.337 1.00 68.38 94 LYS A C 1
ATOM 770 O O . LYS A 1 94 ? 11.545 -10.763 -13.930 1.00 68.38 94 LYS A O 1
ATOM 775 N N . GLN A 1 95 ? 10.863 -9.341 -15.535 1.00 72.19 95 GLN A N 1
ATOM 776 C CA . GLN A 1 95 ? 11.925 -9.664 -16.482 1.00 72.19 95 GLN A CA 1
ATOM 777 C C . GLN A 1 95 ? 13.306 -9.273 -15.936 1.00 72.19 95 GLN A C 1
ATOM 779 O O . GLN A 1 95 ? 14.176 -10.130 -15.870 1.00 72.19 95 GLN A O 1
ATOM 784 N N . ALA A 1 96 ? 13.484 -8.046 -15.442 1.00 67.94 96 ALA A N 1
ATOM 785 C CA . ALA A 1 96 ? 14.746 -7.594 -14.854 1.00 67.94 96 ALA A CA 1
ATOM 786 C C . ALA A 1 96 ? 15.138 -8.404 -13.606 1.00 67.94 96 ALA A C 1
ATOM 788 O O . ALA A 1 96 ? 16.314 -8.675 -13.375 1.00 67.94 96 ALA A O 1
ATOM 789 N N . SER A 1 97 ? 14.160 -8.817 -12.790 1.00 62.44 97 SER A N 1
ATOM 790 C CA . SER A 1 97 ? 14.416 -9.726 -11.669 1.00 62.44 97 SER A CA 1
ATOM 791 C C . SER A 1 97 ? 14.862 -11.104 -12.159 1.00 62.44 97 SER A C 1
ATOM 793 O O . SER A 1 97 ? 15.777 -11.678 -11.579 1.00 62.44 97 SER A O 1
ATOM 795 N N . GLY A 1 98 ? 14.246 -11.622 -13.225 1.00 66.56 98 GLY A N 1
ATOM 796 C CA . GLY A 1 98 ? 14.651 -12.870 -13.870 1.00 66.56 98 GLY A CA 1
ATOM 797 C C . GLY A 1 98 ? 16.064 -12.799 -14.447 1.00 66.56 98 GLY A C 1
ATOM 798 O O . GLY A 1 98 ? 16.866 -13.675 -14.162 1.00 66.56 98 GLY A O 1
ATOM 799 N N . GLU A 1 99 ? 16.394 -11.728 -15.170 1.00 60.03 99 GLU A N 1
ATOM 800 C CA . GLU A 1 99 ? 17.714 -11.499 -15.783 1.00 60.03 99 GLU A CA 1
ATOM 801 C C . GLU A 1 99 ? 18.837 -11.357 -14.741 1.00 60.03 99 GLU A C 1
ATOM 803 O O . GLU A 1 99 ? 19.964 -11.797 -14.970 1.00 60.03 99 GLU A O 1
ATOM 808 N N . ARG A 1 100 ? 18.535 -10.783 -13.566 1.00 58.22 100 ARG A N 1
ATOM 809 C CA . ARG A 1 100 ? 19.471 -10.735 -12.429 1.00 58.22 100 ARG A CA 1
ATOM 810 C C . ARG A 1 100 ? 19.693 -12.105 -11.799 1.00 58.22 100 ARG A C 1
ATOM 812 O O . ARG A 1 100 ? 20.817 -12.419 -11.437 1.00 58.22 100 ARG A O 1
ATOM 819 N N . ILE A 1 101 ? 18.634 -12.899 -11.646 1.00 59.06 101 ILE A N 1
ATOM 820 C CA . ILE A 1 101 ? 18.724 -14.245 -11.059 1.00 59.06 101 ILE A CA 1
ATOM 821 C C . ILE A 1 101 ? 19.399 -15.217 -12.033 1.00 59.06 101 ILE A C 1
ATOM 823 O O . ILE A 1 101 ? 20.115 -16.112 -11.602 1.00 59.06 101 ILE A O 1
ATOM 827 N N . SER A 1 102 ? 19.205 -15.034 -13.340 1.00 59.91 102 SER A N 1
ATOM 828 C CA . SER A 1 102 ? 19.797 -15.885 -14.372 1.00 59.91 102 SER A CA 1
ATOM 829 C C . SER A 1 102 ? 21.275 -15.596 -14.641 1.00 59.91 102 SER A C 1
ATOM 831 O O . SER A 1 102 ? 21.830 -16.198 -15.554 1.00 59.91 102 SER A O 1
ATOM 833 N N . GLY A 1 103 ? 21.895 -14.656 -13.918 1.00 57.31 103 GLY A N 1
ATOM 834 C CA . GLY A 1 103 ? 23.311 -14.320 -14.082 1.00 57.31 103 GLY A CA 1
ATOM 835 C C . GLY A 1 103 ? 23.669 -13.772 -15.466 1.00 57.31 103 GLY A C 1
ATOM 836 O O . GLY A 1 103 ? 24.829 -13.794 -15.853 1.00 57.31 103 GLY A O 1
ATOM 837 N N . ALA A 1 104 ? 22.702 -13.245 -16.229 1.00 57.72 104 ALA A N 1
ATOM 838 C CA . ALA A 1 104 ? 22.930 -12.819 -17.619 1.00 57.72 104 ALA A CA 1
ATOM 839 C C . ALA A 1 104 ? 23.949 -11.667 -17.752 1.00 57.72 104 ALA A C 1
ATOM 841 O O . ALA A 1 104 ? 24.466 -11.404 -18.834 1.00 57.72 104 ALA A O 1
ATOM 842 N N . TYR A 1 105 ? 24.230 -10.978 -16.645 1.00 57.12 105 TYR A N 1
ATOM 843 C CA . TYR A 1 105 ? 25.223 -9.911 -16.549 1.00 57.12 105 TYR A CA 1
ATOM 844 C C . TYR A 1 105 ? 26.517 -10.350 -15.858 1.00 57.12 105 TYR A C 1
ATOM 846 O O . TYR A 1 105 ? 27.406 -9.517 -15.686 1.00 57.12 105 TYR A O 1
ATOM 854 N N . ASP A 1 106 ? 26.627 -11.601 -15.414 1.00 59.16 106 ASP A N 1
ATOM 855 C CA . ASP A 1 106 ? 27.813 -12.085 -14.705 1.00 59.16 106 ASP A CA 1
ATOM 856 C C . ASP A 1 106 ? 28.987 -12.259 -15.672 1.00 59.16 106 ASP A C 1
ATOM 858 O O . ASP A 1 106 ? 30.046 -11.691 -15.411 1.00 59.16 106 ASP A O 1
ATOM 862 N N . ASP A 1 107 ? 28.750 -12.853 -16.845 1.00 61.31 107 ASP A N 1
ATOM 863 C CA . ASP A 1 107 ? 29.756 -12.980 -17.910 1.00 61.31 107 ASP A CA 1
ATOM 864 C C . ASP A 1 107 ? 30.231 -11.608 -18.420 1.00 61.31 107 ASP A C 1
ATOM 866 O O . ASP A 1 107 ? 31.426 -11.371 -18.581 1.00 61.31 107 ASP A O 1
ATOM 870 N N . TRP A 1 108 ? 29.310 -10.655 -18.627 1.00 60.28 108 TRP A N 1
ATOM 871 C CA . TRP A 1 108 ? 29.672 -9.293 -19.047 1.00 60.28 108 TRP A CA 1
ATOM 872 C C . TRP A 1 108 ? 30.473 -8.551 -17.968 1.00 60.28 108 TRP A C 1
ATOM 874 O O . TRP A 1 108 ? 31.468 -7.904 -18.285 1.00 60.28 108 TRP A O 1
ATOM 884 N N . LYS A 1 109 ? 30.087 -8.667 -16.687 1.00 60.41 109 LYS A N 1
ATOM 885 C CA . LYS A 1 109 ? 30.835 -8.063 -15.569 1.00 60.41 109 LYS A CA 1
ATOM 886 C C . LYS A 1 109 ? 32.226 -8.671 -15.412 1.00 60.41 109 LYS A C 1
ATOM 888 O O . LYS A 1 109 ? 33.136 -7.968 -14.980 1.00 60.41 109 LYS A O 1
ATOM 893 N N . GLU A 1 110 ? 32.385 -9.963 -15.681 1.00 60.19 110 GLU A N 1
ATOM 894 C CA . GLU A 1 110 ? 33.687 -10.626 -15.642 1.00 60.19 110 GLU A CA 1
ATOM 895 C C . GLU A 1 110 ? 34.569 -10.173 -16.807 1.00 60.19 110 GLU A C 1
ATOM 897 O O . GLU A 1 110 ? 35.706 -9.767 -16.579 1.00 60.19 110 GLU A O 1
ATOM 902 N N . ASN A 1 111 ? 34.018 -10.103 -18.019 1.00 60.75 111 ASN A N 1
ATOM 903 C CA . ASN A 1 111 ? 34.752 -9.653 -19.199 1.00 60.75 111 ASN A CA 1
ATOM 904 C C . ASN A 1 111 ? 35.182 -8.174 -19.091 1.00 60.75 111 ASN A C 1
ATOM 906 O O . ASN A 1 111 ? 36.338 -7.848 -19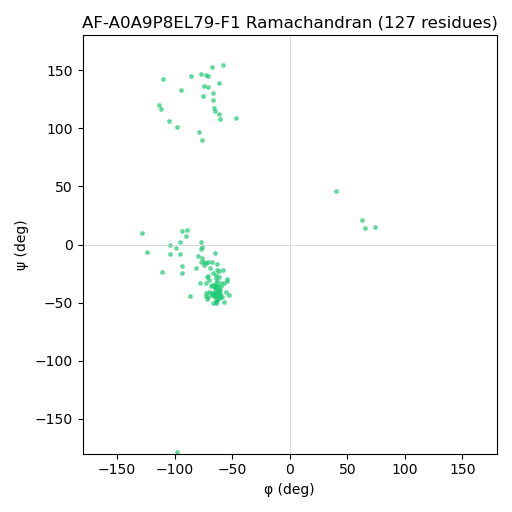.337 1.00 60.75 111 ASN A O 1
ATOM 910 N N . GLU A 1 112 ? 34.299 -7.286 -18.619 1.00 63.16 112 GLU A N 1
ATOM 911 C CA . GLU A 1 112 ? 34.633 -5.878 -18.336 1.00 63.16 112 GLU A CA 1
ATOM 912 C C . GLU A 1 112 ? 35.697 -5.729 -17.239 1.00 63.16 112 GLU A C 1
ATOM 914 O O . GLU A 1 112 ? 36.542 -4.834 -17.307 1.00 63.16 112 GLU A O 1
ATOM 919 N N . ARG A 1 113 ? 35.670 -6.596 -16.217 1.00 56.50 113 ARG A N 1
ATOM 920 C CA . ARG A 1 113 ? 36.669 -6.609 -15.139 1.00 56.50 113 ARG A CA 1
ATOM 921 C C . ARG A 1 113 ? 38.037 -7.040 -15.664 1.00 56.50 113 ARG A C 1
ATOM 923 O O . ARG A 1 113 ? 39.037 -6.417 -15.309 1.00 56.50 113 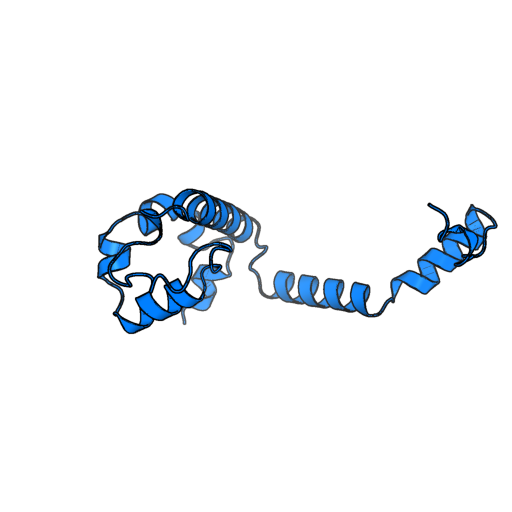ARG A O 1
ATOM 930 N N . GLU A 1 114 ?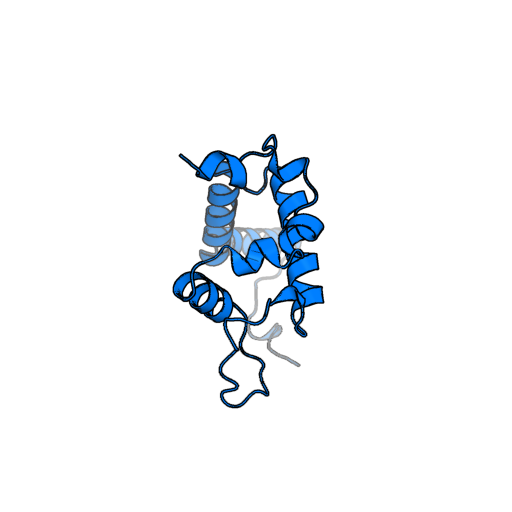 38.091 -8.069 -16.503 1.00 62.56 114 GLU A N 1
ATOM 931 C CA . GLU A 1 114 ? 39.337 -8.500 -17.137 1.00 62.56 114 GLU A CA 1
ATOM 932 C C . GLU A 1 114 ? 39.875 -7.433 -18.102 1.00 62.56 114 GLU A C 1
ATOM 934 O O . GLU A 1 114 ? 41.065 -7.128 -18.064 1.00 62.56 114 GLU A O 1
ATOM 939 N N . GLU A 1 115 ? 39.011 -6.809 -18.905 1.00 62.03 115 GLU A N 1
ATOM 940 C CA . GLU A 1 115 ? 39.412 -5.839 -19.929 1.00 62.03 115 GLU A CA 1
ATOM 941 C C . GLU A 1 115 ? 39.872 -4.495 -19.340 1.00 62.03 115 GLU A C 1
ATOM 943 O O . GLU A 1 115 ? 40.890 -3.950 -19.766 1.00 62.03 115 GLU A O 1
ATOM 948 N N . HIS A 1 116 ? 39.180 -3.975 -18.320 1.00 57.78 116 HIS A N 1
ATOM 949 C CA . HIS A 1 116 ? 39.498 -2.662 -17.744 1.00 57.78 116 HIS A CA 1
ATOM 950 C C . HIS A 1 116 ? 40.434 -2.720 -16.532 1.00 57.78 116 HIS A C 1
ATOM 952 O O . HIS A 1 116 ? 41.119 -1.737 -16.248 1.00 57.78 116 HIS A O 1
ATOM 958 N N . TRP A 1 117 ? 40.477 -3.842 -15.805 1.00 66.25 117 TRP A N 1
ATOM 959 C CA . TRP A 1 117 ? 41.241 -3.959 -14.555 1.00 66.25 117 TRP A CA 1
ATOM 960 C C . TRP A 1 117 ? 42.258 -5.106 -14.557 1.00 66.25 117 TRP A C 1
ATOM 962 O O . TRP A 1 117 ? 43.047 -5.207 -13.618 1.00 66.25 117 TRP A O 1
ATOM 972 N N . GLY A 1 118 ? 42.282 -5.955 -15.594 1.00 61.69 118 GLY A N 1
ATOM 973 C CA . GLY A 1 118 ? 43.265 -7.034 -15.747 1.00 61.69 118 GLY A CA 1
ATOM 974 C C . GLY A 1 118 ? 43.178 -8.130 -14.680 1.00 61.69 118 GLY A C 1
ATOM 975 O O . GLY A 1 118 ? 44.117 -8.910 -14.527 1.00 61.69 118 GLY A O 1
ATOM 976 N N . GLN A 1 119 ? 42.088 -8.178 -13.910 1.00 59.97 119 GLN A N 1
ATOM 977 C CA . GLN A 1 119 ? 41.926 -9.088 -12.777 1.00 59.97 119 GLN A CA 1
ATOM 978 C C . GLN A 1 119 ? 40.829 -10.107 -13.053 1.00 59.97 119 GLN A C 1
ATOM 980 O O . GLN A 1 119 ? 39.660 -9.753 -13.207 1.00 59.97 119 GLN A O 1
ATOM 985 N N . LYS A 1 120 ? 41.212 -11.384 -13.028 1.00 61.44 120 LYS A N 1
ATOM 986 C CA . LYS A 1 120 ? 40.263 -12.497 -13.001 1.00 61.44 120 LYS A CA 1
ATOM 987 C C . LYS A 1 120 ? 39.613 -12.577 -11.627 1.00 61.44 120 LYS A C 1
ATOM 989 O O . LYS A 1 120 ? 40.257 -12.268 -10.621 1.00 61.44 120 LYS A O 1
ATOM 994 N N . TYR A 1 121 ? 38.349 -12.980 -11.567 1.00 58.03 121 TYR A N 1
ATOM 995 C CA . TYR A 1 121 ? 37.701 -13.219 -10.284 1.00 58.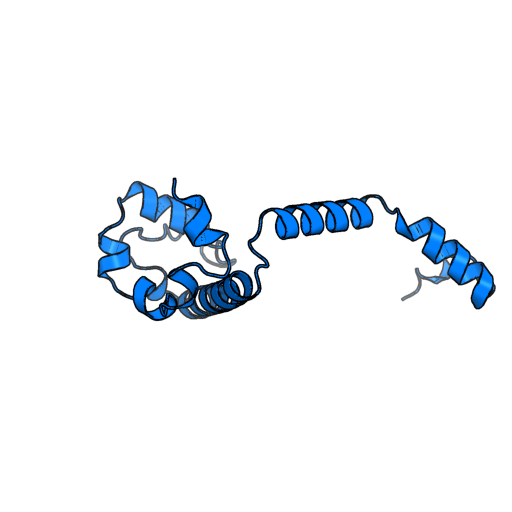03 121 TYR A CA 1
ATOM 996 C C . TYR A 1 121 ? 38.387 -14.397 -9.573 1.00 58.03 121 TYR A C 1
ATOM 998 O O . TYR A 1 121 ? 38.344 -15.525 -10.056 1.00 58.03 121 TYR A O 1
ATOM 1006 N N . ASP A 1 122 ? 39.032 -14.133 -8.433 1.00 63.50 122 ASP A N 1
ATOM 1007 C CA . ASP A 1 122 ? 39.599 -15.165 -7.560 1.00 63.50 122 ASP A CA 1
ATOM 1008 C C . ASP A 1 122 ? 38.711 -15.336 -6.309 1.00 63.50 122 ASP A C 1
ATOM 1010 O O . ASP A 1 122 ? 38.719 -14.473 -5.420 1.00 63.50 122 ASP A O 1
ATOM 1014 N N . PRO A 1 123 ? 37.934 -16.432 -6.211 1.00 58.91 123 PRO A N 1
ATOM 1015 C CA . PRO A 1 123 ? 37.058 -16.701 -5.074 1.00 58.91 123 PRO A CA 1
ATOM 1016 C C . PRO A 1 123 ? 37.796 -16.842 -3.732 1.00 58.91 123 PRO A C 1
ATOM 1018 O O . PRO A 1 123 ? 37.173 -16.672 -2.683 1.00 58.91 123 PRO A O 1
ATOM 1021 N N . GLU A 1 124 ? 39.093 -17.168 -3.733 1.00 59.97 124 GLU A N 1
ATOM 1022 C CA . GLU A 1 124 ? 39.905 -17.315 -2.515 1.00 59.97 124 GLU A CA 1
ATOM 1023 C C . GLU A 1 124 ? 40.316 -15.948 -1.946 1.00 59.97 124 GLU A C 1
ATOM 1025 O O . GLU A 1 124 ? 40.364 -15.759 -0.728 1.00 59.97 124 GLU A O 1
ATOM 1030 N N . HIS A 1 125 ? 40.536 -14.953 -2.812 1.00 59.56 125 HIS A N 1
ATOM 1031 C CA . HIS A 1 125 ? 40.984 -13.617 -2.412 1.00 59.56 125 HIS A CA 1
ATOM 1032 C C . HIS A 1 125 ? 39.888 -12.812 -1.682 1.00 59.56 125 HIS A C 1
ATOM 1034 O O . HIS A 1 125 ? 40.192 -11.966 -0.837 1.00 59.56 125 HIS A O 1
ATOM 1040 N N . PHE A 1 126 ? 38.611 -13.092 -1.960 1.00 56.03 126 PHE A N 1
ATOM 1041 C CA . PHE A 1 126 ? 37.461 -12.432 -1.321 1.00 56.03 126 PHE A CA 1
ATOM 1042 C C . PHE A 1 126 ? 36.895 -13.198 -0.113 1.00 56.03 126 PHE A C 1
ATOM 1044 O O . PHE A 1 126 ? 35.925 -12.749 0.494 1.00 56.03 126 PHE A O 1
ATOM 1051 N N . LYS A 1 127 ? 37.498 -14.334 0.267 1.00 55.06 127 LYS A N 1
ATOM 1052 C CA . LYS A 1 127 ? 37.102 -15.135 1.441 1.00 55.06 127 LYS A CA 1
ATOM 1053 C C . LYS A 1 127 ? 37.865 -14.800 2.726 1.00 55.06 127 LYS A C 1
ATOM 1055 O O . LYS A 1 127 ? 37.754 -15.547 3.699 1.00 55.06 127 LYS A O 1
ATOM 1060 N N . LYS A 1 128 ? 38.632 -13.705 2.775 1.00 49.47 128 LYS A N 1
ATOM 1061 C CA . LYS A 1 128 ? 39.374 -13.326 3.984 1.00 49.47 128 LYS A CA 1
ATOM 1062 C C . LYS A 1 128 ? 38.836 -12.050 4.639 1.00 49.47 128 LYS A C 1
ATOM 1064 O O . LYS A 1 128 ? 38.982 -10.964 4.082 1.00 49.47 128 LYS A O 1
ATOM 1069 N N . ASN A 1 129 ? 38.359 -12.272 5.870 1.00 45.22 129 ASN A N 1
ATOM 1070 C CA . ASN A 1 129 ? 37.862 -11.382 6.930 1.00 45.22 129 ASN A CA 1
ATOM 1071 C C . ASN A 1 129 ? 36.378 -11.018 6.882 1.00 45.22 129 ASN A C 1
ATOM 1073 O O . ASN A 1 129 ? 36.006 -10.072 6.159 1.00 45.22 129 ASN A O 1
#

Foldseek 3Di:
DPLCQLQALPHVLLVDLVLVVLLDLCVLVPDDLVVLQVVVVPDDDDPPDDPPPPDSSDRCCVDPCVVVVSVVSVVSSVCSNVSCSHPVNVVVVVVVVVCVVVCVCVVVVQVCCCVVPVDHDDPVVVPDD

Radius of gyration: 22.49 Å; Cα contacts (8 Å, |Δi|>4): 80; chains: 1; bounding box: 62×30×41 Å

pLDDT: mean 73.66, std 12.67, range [42.03, 91.62]

Solvent-accessible surface area (backbone atoms only — not comparable to full-atom values): 7754 Å² total; per-residue (Å²): 139,65,64,59,54,74,27,36,36,86,21,72,62,60,79,47,68,57,61,69,52,64,66,34,65,68,60,54,70,72,48,54,71,70,56,37,44,52,56,56,69,72,50,83,79,60,97,80,58,80,82,68,78,75,61,55,85,58,56,64,69,79,45,90,52,23,68,56,54,47,50,52,49,52,51,48,42,53,35,26,52,70,36,56,45,23,73,67,43,51,51,48,53,52,48,55,54,48,44,61,73,67,45,71,55,50,64,56,53,47,50,52,34,36,73,76,66,70,47,76,92,56,76,74,76,77,70,72,133